Protein AF-A0A834AUR1-F1 (afdb_monomer_lite)

Secondary structure (DSSP, 8-state):
-HHHHTTSGGG-----------HHHHHHHHHHHHHHHTTPPPPPPPHHHHHPPPPHHHHHHHHHHHHHHTTT-HHHHHHHH-GGGTSPP-TTHHHHHHHHHHHHT--------PPP-------------

pLDDT: mean 79.72, std 20.67, range [33.94, 98.06]

Organism: NCBI:txid89673

Radius of gyration: 32.78 Å; chains: 1; bounding box: 36×32×116 Å

Foldseek 3Di:
DLLVCCVPPVRPDDDDDDDDDDPVVVVVVVVQNVCSSVVHDRDDDDPCVVLDWDDPVVLVVVLVVLVVCVVPDVVSVVCNVPVPPPGRDRVPPCVVVVVVVVVVPDDPPDPPPDDDDDDDDDDDYDDDD

InterPro domains:
  IPR023696 Ureohydrolase domain superfamily [SSF52768] (1-77)
  IPR037138 Histone deacetylase domain superfamily [G3DSA:3.40.800.20] (1-81)

Structure (mmCIF, N/CA/C/O backbone):
data_AF-A0A834AUR1-F1
#
_entry.id   AF-A0A834AUR1-F1
#
loop_
_atom_site.group_PDB
_atom_site.id
_atom_site.type_symbol
_atom_site.label_atom_id
_atom_site.label_alt_id
_atom_site.label_comp_id
_atom_site.label_asym_id
_atom_site.label_entity_id
_atom_site.label_seq_id
_atom_site.pdbx_PDB_ins_code
_atom_site.Cartn_x
_atom_site.Cartn_y
_atom_site.Cartn_z
_atom_site.occupancy
_atom_site.B_iso_or_equiv
_atom_site.auth_seq_id
_atom_site.auth_comp_id
_atom_site.auth_asym_id
_atom_site.auth_atom_id
_atom_site.pdbx_PDB_model_num
ATOM 1 N N . MET A 1 1 ? 4.965 -2.268 1.854 1.00 93.75 1 MET A N 1
ATOM 2 C CA . MET A 1 1 ? 3.503 -2.389 1.620 1.00 93.75 1 MET A CA 1
ATOM 3 C C . MET A 1 1 ? 3.160 -3.579 0.731 1.00 93.75 1 MET A C 1
ATOM 5 O O . MET A 1 1 ? 2.396 -4.422 1.174 1.00 93.75 1 MET A O 1
ATOM 9 N N . THR A 1 2 ? 3.748 -3.718 -0.462 1.00 96.50 2 THR A N 1
ATOM 10 C CA . THR A 1 2 ? 3.448 -4.818 -1.405 1.00 96.50 2 THR A CA 1
ATOM 11 C C . THR A 1 2 ? 3.517 -6.215 -0.779 1.00 96.50 2 THR A C 1
ATOM 13 O O . THR A 1 2 ? 2.559 -6.972 -0.890 1.00 96.50 2 THR A O 1
ATOM 16 N N . GLN A 1 3 ? 4.571 -6.522 -0.012 1.00 94.81 3 GLN A N 1
ATOM 17 C CA . GLN A 1 3 ? 4.689 -7.804 0.705 1.00 94.81 3 GLN A CA 1
ATOM 18 C C . GLN A 1 3 ? 3.524 -8.075 1.677 1.00 94.81 3 GLN A C 1
ATOM 20 O O . GLN A 1 3 ? 3.092 -9.214 1.811 1.00 94.81 3 GLN A O 1
ATOM 25 N N . GLN A 1 4 ? 2.980 -7.044 2.337 1.00 93.94 4 GLN A N 1
ATOM 26 C CA . GLN A 1 4 ? 1.832 -7.213 3.237 1.00 93.94 4 GLN A CA 1
ATOM 27 C C . GLN A 1 4 ? 0.575 -7.606 2.451 1.00 93.94 4 GLN A C 1
ATOM 29 O O . GLN A 1 4 ? -0.165 -8.484 2.886 1.00 93.94 4 GLN A O 1
ATOM 34 N N . LEU A 1 5 ? 0.359 -7.015 1.270 1.00 96.50 5 LEU A N 1
ATOM 35 C CA . LEU A 1 5 ? -0.777 -7.351 0.404 1.00 96.50 5 LEU A CA 1
ATOM 36 C C . LEU A 1 5 ? -0.675 -8.769 -0.167 1.00 96.50 5 LEU A C 1
ATOM 38 O O . LEU A 1 5 ? -1.694 -9.435 -0.311 1.00 96.50 5 LEU A O 1
ATOM 42 N N . MET A 1 6 ? 0.539 -9.260 -0.425 1.00 96.12 6 MET A N 1
ATOM 43 C CA . MET A 1 6 ? 0.770 -10.627 -0.912 1.00 96.12 6 MET A CA 1
ATOM 44 C C . MET A 1 6 ? 0.368 -11.716 0.096 1.00 96.12 6 MET A C 1
ATOM 46 O O . MET A 1 6 ? 0.221 -12.873 -0.287 1.00 96.12 6 MET A O 1
ATOM 50 N N . SER A 1 7 ? 0.147 -11.372 1.369 1.00 95.94 7 SER A N 1
ATOM 51 C CA . SER A 1 7 ? -0.416 -12.312 2.352 1.00 95.94 7 SER A CA 1
ATOM 52 C C . SER A 1 7 ? -1.923 -12.558 2.175 1.00 95.94 7 SER A C 1
ATOM 54 O O . SER A 1 7 ? -2.477 -13.484 2.768 1.00 95.94 7 SER A O 1
ATOM 56 N N . LEU A 1 8 ? -2.599 -11.742 1.362 1.00 96.69 8 LEU A N 1
ATOM 57 C CA . LEU A 1 8 ? -4.036 -11.802 1.111 1.00 96.69 8 LEU A CA 1
ATOM 58 C C . LEU A 1 8 ? -4.326 -12.533 -0.203 1.00 96.69 8 LEU A C 1
ATOM 60 O O . LEU A 1 8 ? -3.479 -12.590 -1.090 1.00 96.69 8 LEU A O 1
ATOM 64 N N . ALA A 1 9 ? -5.537 -13.087 -0.336 1.00 97.06 9 ALA A N 1
ATOM 65 C CA . ALA A 1 9 ? -6.020 -13.738 -1.564 1.00 97.06 9 ALA A CA 1
ATOM 66 C C . ALA A 1 9 ? -5.034 -14.763 -2.179 1.00 97.06 9 ALA A C 1
ATOM 68 O O . ALA A 1 9 ? -4.955 -14.906 -3.397 1.00 97.06 9 ALA A O 1
ATOM 69 N N . GLY A 1 10 ? -4.249 -15.453 -1.342 1.00 95.25 10 GLY A N 1
ATOM 70 C CA . GLY A 1 10 ? -3.235 -16.412 -1.796 1.00 95.25 10 GLY A CA 1
ATOM 71 C C . GLY A 1 10 ? -2.088 -15.794 -2.605 1.00 95.25 10 GLY A C 1
ATOM 72 O O . GLY A 1 10 ? -1.467 -16.498 -3.393 1.00 95.25 10 GLY A O 1
ATOM 73 N N . GLY A 1 11 ? -1.827 -14.492 -2.457 1.00 96.00 11 GLY A N 1
ATOM 74 C CA . GLY A 1 11 ? -0.782 -13.778 -3.193 1.00 96.00 11 GLY A CA 1
ATOM 75 C C . GLY A 1 11 ? -1.182 -13.324 -4.596 1.00 96.00 11 GLY A C 1
ATOM 76 O O . GLY A 1 11 ? -0.337 -12.806 -5.322 1.00 96.00 11 GLY A O 1
ATOM 77 N N . ALA A 1 12 ? -2.453 -13.470 -4.985 1.00 97.44 12 ALA A N 1
ATOM 78 C CA . ALA A 1 12 ? -2.965 -12.992 -6.268 1.00 97.44 12 ALA A CA 1
ATOM 79 C C . ALA A 1 12 ? -3.106 -11.456 -6.275 1.00 97.44 12 ALA A C 1
ATOM 81 O O . ALA A 1 12 ? -4.196 -10.911 -6.103 1.00 97.44 12 ALA A O 1
ATOM 82 N N . VAL A 1 13 ? -1.982 -10.756 -6.453 1.00 97.44 13 VAL A N 1
ATOM 83 C CA . VAL A 1 13 ? -1.885 -9.289 -6.434 1.00 97.44 13 VAL A CA 1
ATOM 84 C C . VAL A 1 13 ? -1.399 -8.772 -7.785 1.00 97.44 13 VAL A C 1
ATOM 86 O O . VAL A 1 13 ? -0.391 -9.236 -8.313 1.00 97.44 13 VAL A O 1
ATOM 89 N N . VAL A 1 14 ? -2.091 -7.764 -8.317 1.00 97.69 14 VAL A N 1
ATOM 90 C CA . VAL A 1 14 ? -1.664 -6.981 -9.484 1.00 97.69 14 VAL A CA 1
ATOM 91 C C . VAL A 1 14 ? -1.568 -5.521 -9.059 1.00 97.69 14 VAL A C 1
ATOM 93 O O . VAL A 1 14 ? -2.495 -4.997 -8.444 1.00 97.69 14 VAL A O 1
ATOM 96 N N . LEU A 1 15 ? -0.450 -4.869 -9.378 1.00 97.88 15 LEU A N 1
ATOM 97 C CA . LEU A 1 15 ? -0.258 -3.435 -9.163 1.00 97.88 15 LEU A CA 1
ATOM 98 C C . LEU A 1 15 ? -0.416 -2.703 -10.499 1.00 97.88 15 LEU A C 1
ATOM 100 O O . LEU A 1 15 ? 0.185 -3.107 -11.493 1.00 97.88 15 LEU A O 1
ATOM 104 N N . ALA A 1 16 ? -1.204 -1.630 -10.515 1.00 98.00 16 ALA A N 1
ATOM 105 C CA . ALA A 1 16 ? -1.353 -0.737 -11.660 1.00 98.00 16 ALA A CA 1
ATOM 106 C C . ALA A 1 16 ? -0.769 0.634 -11.302 1.00 98.00 16 ALA A C 1
ATOM 108 O O . ALA A 1 16 ? -1.084 1.184 -10.249 1.00 98.00 16 ALA A O 1
ATOM 109 N N . LEU A 1 17 ? 0.102 1.169 -12.159 1.00 96.88 17 LEU A N 1
ATOM 110 C CA . LEU A 1 17 ? 0.668 2.502 -11.968 1.00 96.88 17 LEU A CA 1
ATOM 111 C C . LEU A 1 17 ? -0.417 3.556 -12.217 1.00 96.88 17 LEU A C 1
ATOM 113 O O . LEU A 1 17 ? -1.014 3.580 -13.291 1.00 96.88 17 LEU A O 1
ATOM 117 N N . GLU A 1 18 ? -0.648 4.425 -11.234 1.00 96.75 18 GLU A N 1
ATOM 118 C CA . GLU A 1 18 ? -1.620 5.519 -11.339 1.00 96.75 18 GLU A CA 1
ATOM 119 C C . GLU A 1 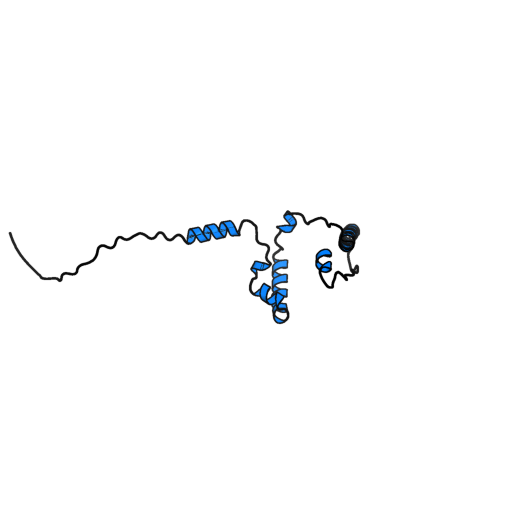18 ? -0.925 6.862 -11.588 1.00 96.75 18 GLU A C 1
ATOM 121 O O . GLU A 1 18 ? -1.011 7.422 -12.678 1.00 96.75 18 GLU A O 1
ATOM 126 N N . GLY A 1 19 ? -0.221 7.379 -10.578 1.00 95.25 19 GLY A N 1
ATOM 127 C CA . GLY A 1 19 ? 0.448 8.677 -10.617 1.00 95.25 19 GLY A CA 1
ATOM 128 C C . GLY A 1 19 ? 1.916 8.608 -10.209 1.00 95.25 19 GLY A C 1
ATOM 129 O O . GLY A 1 19 ? 2.480 7.539 -9.985 1.00 95.25 19 GLY A O 1
ATOM 130 N N . GLY A 1 20 ? 2.521 9.787 -10.097 1.00 94.56 20 GLY A N 1
ATOM 131 C CA . GLY A 1 20 ? 3.943 9.972 -9.835 1.00 94.56 20 GLY A CA 1
ATOM 132 C C . GLY A 1 20 ? 4.524 10.954 -10.844 1.00 94.56 20 GLY A C 1
ATOM 133 O O . GLY A 1 20 ? 4.277 10.841 -12.042 1.00 94.56 20 GLY A O 1
ATOM 134 N N . HIS A 1 21 ? 5.270 11.942 -10.359 1.00 96.12 21 HIS A N 1
ATOM 135 C CA . HIS A 1 21 ? 5.852 12.984 -11.213 1.00 96.12 21 HIS A CA 1
ATOM 136 C C . HIS A 1 21 ? 7.373 12.916 -11.270 1.00 96.12 21 HIS A C 1
ATOM 138 O O . HIS A 1 21 ? 7.964 13.206 -12.306 1.00 96.12 21 HIS A O 1
ATOM 144 N N . ASP A 1 22 ? 7.999 12.536 -10.159 1.00 97.88 22 ASP A N 1
ATOM 145 C CA . ASP A 1 22 ? 9.442 12.401 -10.081 1.00 97.88 22 ASP A CA 1
ATOM 146 C C . ASP A 1 22 ? 9.869 11.042 -10.642 1.00 97.88 22 ASP A C 1
ATOM 148 O O . ASP A 1 22 ? 9.487 9.996 -10.116 1.00 97.88 22 ASP A O 1
ATOM 152 N N . LEU A 1 23 ? 10.629 11.062 -11.740 1.00 97.44 23 LEU A N 1
ATOM 153 C CA . LEU A 1 23 ? 11.035 9.843 -12.441 1.00 97.44 23 LEU A CA 1
ATOM 154 C C . LEU A 1 23 ? 11.873 8.928 -11.550 1.00 97.44 23 LEU A C 1
ATOM 156 O O . LEU A 1 23 ? 11.670 7.718 -11.574 1.00 97.44 23 LEU A O 1
ATOM 160 N N . THR A 1 24 ? 12.772 9.497 -10.748 1.00 97.94 24 THR A N 1
ATOM 161 C CA . THR A 1 24 ? 13.626 8.729 -9.839 1.00 97.94 24 THR A CA 1
ATOM 162 C C . THR A 1 24 ? 12.775 8.020 -8.791 1.00 97.94 24 THR A C 1
ATOM 164 O O . THR A 1 24 ? 12.838 6.802 -8.676 1.00 97.94 24 THR A O 1
ATOM 167 N N . ALA A 1 25 ? 11.879 8.743 -8.119 1.00 97.62 25 ALA A N 1
ATOM 168 C CA . ALA A 1 25 ? 10.996 8.177 -7.107 1.00 97.62 25 ALA A CA 1
ATOM 169 C C . ALA A 1 25 ? 10.077 7.083 -7.669 1.00 97.62 25 ALA A C 1
ATOM 171 O O . ALA A 1 25 ? 9.836 6.080 -6.998 1.00 97.62 25 ALA A O 1
ATOM 172 N N . ILE A 1 26 ? 9.560 7.251 -8.893 1.00 97.88 26 ILE A N 1
ATOM 173 C CA . ILE A 1 26 ? 8.734 6.221 -9.541 1.00 97.88 26 ILE A CA 1
ATOM 174 C C . ILE A 1 26 ? 9.572 4.985 -9.866 1.00 97.88 26 ILE A C 1
ATOM 176 O O . ILE A 1 26 ? 9.100 3.873 -9.629 1.00 97.88 26 ILE A O 1
ATOM 180 N N . CYS A 1 27 ? 10.783 5.154 -10.399 1.00 98.06 27 CYS A N 1
ATOM 181 C CA . CYS A 1 27 ? 11.685 4.045 -10.703 1.00 98.06 27 CYS A CA 1
ATOM 182 C C . CYS A 1 27 ? 12.052 3.268 -9.434 1.00 98.06 27 CYS A C 1
ATOM 184 O O . CYS A 1 27 ? 11.827 2.059 -9.396 1.00 98.06 27 CYS A O 1
ATOM 186 N N . ASP A 1 28 ? 12.495 3.959 -8.384 1.00 96.38 28 ASP A N 1
ATOM 187 C CA . ASP A 1 28 ? 12.886 3.351 -7.108 1.00 96.38 28 ASP A CA 1
ATOM 188 C C . ASP A 1 28 ? 11.706 2.600 -6.467 1.00 96.38 28 ASP A C 1
ATOM 190 O O . ASP A 1 28 ? 11.823 1.448 -6.037 1.00 96.38 28 ASP A O 1
ATOM 194 N N . ALA A 1 29 ? 10.518 3.217 -6.449 1.00 96.31 29 ALA A N 1
ATOM 195 C CA . ALA A 1 29 ? 9.316 2.584 -5.915 1.00 96.31 29 ALA A CA 1
ATOM 196 C C . ALA A 1 29 ? 8.872 1.375 -6.755 1.00 96.31 29 ALA A C 1
ATOM 198 O O . ALA A 1 29 ? 8.437 0.362 -6.198 1.00 96.31 29 ALA A O 1
ATOM 199 N N . SER A 1 30 ? 8.983 1.462 -8.084 1.00 97.31 30 SER A N 1
ATOM 200 C CA . SER A 1 30 ? 8.625 0.374 -9.000 1.00 97.31 30 SER A CA 1
ATOM 201 C C . SER A 1 30 ? 9.573 -0.809 -8.850 1.00 97.31 30 SER A C 1
ATOM 203 O O . SER A 1 30 ? 9.109 -1.947 -8.771 1.00 97.31 30 SER A O 1
ATOM 205 N N . GLU A 1 31 ? 10.876 -0.551 -8.736 1.00 96.25 31 GLU A N 1
ATOM 206 C CA . GLU A 1 31 ? 11.887 -1.569 -8.457 1.00 96.25 31 GLU A CA 1
ATOM 207 C C . GLU A 1 31 ? 11.573 -2.299 -7.147 1.00 96.25 31 GLU A C 1
ATOM 209 O O . GLU A 1 31 ? 11.442 -3.526 -7.141 1.00 96.25 31 GLU A O 1
ATOM 214 N N . ALA A 1 32 ? 11.341 -1.560 -6.056 1.00 96.19 32 ALA A N 1
ATOM 215 C CA . ALA A 1 32 ? 11.012 -2.147 -4.758 1.00 96.19 32 ALA A CA 1
ATOM 216 C C . ALA A 1 32 ? 9.707 -2.969 -4.793 1.00 96.19 32 ALA A C 1
ATOM 218 O O . ALA A 1 32 ? 9.609 -4.032 -4.170 1.00 96.19 32 ALA A O 1
ATOM 219 N N . CYS A 1 33 ? 8.696 -2.510 -5.539 1.00 97.00 33 CYS A N 1
ATOM 220 C CA . CYS A 1 33 ? 7.438 -3.237 -5.698 1.00 97.00 33 CYS A CA 1
ATOM 221 C C . CYS A 1 33 ? 7.610 -4.534 -6.495 1.00 97.00 33 CYS A C 1
ATOM 223 O O . CYS A 1 33 ? 7.082 -5.566 -6.085 1.00 97.00 33 CYS A O 1
ATOM 225 N N . VAL A 1 34 ? 8.351 -4.506 -7.606 1.00 97.06 34 VAL A N 1
ATOM 226 C CA . VAL A 1 34 ? 8.615 -5.701 -8.422 1.00 97.06 34 VAL A CA 1
ATOM 227 C C . VAL A 1 34 ? 9.498 -6.690 -7.663 1.00 97.06 34 VAL A C 1
ATOM 229 O O . VAL A 1 34 ? 9.203 -7.884 -7.666 1.00 97.06 34 VAL A O 1
ATOM 232 N N . ALA A 1 35 ? 10.513 -6.214 -6.938 1.00 96.62 35 ALA A N 1
ATOM 233 C CA . ALA A 1 35 ? 11.330 -7.054 -6.067 1.00 96.62 35 ALA A CA 1
ATOM 234 C C . ALA A 1 35 ? 10.469 -7.788 -5.024 1.00 96.62 35 ALA A C 1
ATOM 236 O O . ALA A 1 35 ? 10.609 -8.999 -4.853 1.00 96.62 35 ALA A O 1
ATOM 237 N N . ALA A 1 36 ? 9.523 -7.088 -4.386 1.00 96.38 36 ALA A N 1
ATOM 238 C CA . ALA A 1 36 ? 8.572 -7.707 -3.466 1.00 96.38 36 ALA A CA 1
ATOM 239 C C . ALA A 1 36 ? 7.711 -8.788 -4.145 1.00 96.38 36 ALA A C 1
ATOM 241 O O . ALA A 1 36 ? 7.574 -9.877 -3.592 1.00 96.38 36 ALA A O 1
ATOM 242 N N . LEU A 1 37 ? 7.165 -8.509 -5.337 1.00 97.06 37 LEU A N 1
ATOM 243 C CA . LEU A 1 37 ? 6.321 -9.449 -6.092 1.00 97.06 37 LEU A CA 1
ATOM 244 C C . LEU A 1 37 ? 7.071 -10.720 -6.509 1.00 97.06 37 LEU A C 1
ATOM 246 O O . LEU A 1 37 ? 6.485 -11.799 -6.518 1.00 97.06 37 LEU A O 1
ATOM 250 N N . LEU A 1 38 ? 8.367 -10.606 -6.806 1.00 96.81 38 LEU A N 1
ATOM 251 C CA . LEU A 1 38 ? 9.241 -11.744 -7.104 1.00 96.81 38 LEU A CA 1
ATOM 252 C C . LEU A 1 38 ? 9.628 -12.555 -5.855 1.00 96.81 38 LEU A C 1
ATOM 254 O O . LEU A 1 38 ? 10.299 -13.576 -5.974 1.00 96.81 38 LEU A O 1
ATOM 258 N N . GLY A 1 39 ? 9.214 -12.120 -4.661 1.00 94.00 39 GLY A N 1
ATOM 259 C CA . GLY A 1 39 ? 9.567 -12.764 -3.398 1.00 94.00 39 GLY A CA 1
ATOM 260 C C . GLY A 1 39 ? 10.993 -12.461 -2.934 1.00 94.00 39 GLY A C 1
ATOM 261 O O . GLY A 1 39 ? 11.501 -13.145 -2.045 1.00 94.00 39 GLY A O 1
ATOM 262 N N . ASN A 1 40 ? 11.645 -11.443 -3.505 1.00 94.69 40 ASN A N 1
ATOM 263 C CA . ASN A 1 40 ? 12.970 -11.033 -3.061 1.00 94.69 40 ASN A CA 1
ATOM 264 C C . ASN A 1 40 ? 12.897 -10.431 -1.653 1.00 94.69 40 ASN A C 1
ATOM 266 O O . ASN A 1 40 ? 11.876 -9.878 -1.221 1.00 94.69 40 ASN A O 1
ATOM 270 N N . LYS A 1 41 ? 14.021 -10.504 -0.934 1.00 86.19 41 LYS A N 1
ATOM 271 C CA . LYS A 1 41 ? 14.175 -9.777 0.323 1.00 86.19 41 LYS A CA 1
ATOM 272 C C . LYS A 1 41 ? 14.158 -8.280 0.010 1.00 86.19 41 LYS A C 1
ATOM 274 O O . LYS A 1 41 ? 15.026 -7.796 -0.706 1.00 86.19 41 LYS A O 1
ATOM 279 N N . VAL A 1 42 ? 13.161 -7.578 0.534 1.00 85.44 42 VAL A N 1
ATOM 280 C CA . VAL A 1 42 ? 13.070 -6.116 0.467 1.00 85.44 42 VAL A CA 1
ATOM 281 C C . VAL A 1 42 ? 13.855 -5.543 1.638 1.00 85.44 42 VAL A C 1
ATOM 283 O O . VAL A 1 42 ? 13.806 -6.100 2.742 1.00 85.44 42 VAL A O 1
ATOM 286 N N . ASP A 1 43 ? 14.577 -4.454 1.396 1.00 85.69 43 ASP A N 1
ATOM 287 C CA . ASP A 1 43 ? 15.338 -3.792 2.444 1.00 85.69 43 ASP A CA 1
ATOM 288 C C . ASP A 1 43 ? 14.411 -3.338 3.579 1.00 85.69 43 ASP A C 1
ATOM 290 O O . ASP A 1 43 ? 13.332 -2.781 3.332 1.00 85.69 43 ASP A O 1
ATOM 294 N N . PRO A 1 44 ? 14.784 -3.613 4.840 1.00 86.19 44 PRO A N 1
ATOM 295 C CA . PRO A 1 44 ? 13.991 -3.173 5.969 1.00 86.19 44 PRO A CA 1
ATOM 296 C C . PRO A 1 44 ? 13.998 -1.644 6.050 1.00 86.19 44 PRO A C 1
ATOM 298 O O . PRO A 1 44 ? 14.974 -0.982 5.694 1.00 86.19 44 PRO A O 1
ATOM 301 N N . LEU A 1 45 ? 12.909 -1.086 6.578 1.00 88.19 45 LEU A N 1
ATOM 302 C CA . LEU A 1 45 ? 12.896 0.313 6.997 1.00 88.19 45 LEU A CA 1
ATOM 303 C C . LEU A 1 45 ? 13.969 0.536 8.067 1.00 88.19 45 LEU A C 1
ATOM 305 O O . LEU A 1 45 ? 14.238 -0.360 8.870 1.00 88.19 45 LEU A O 1
ATOM 309 N N . SER A 1 46 ? 14.542 1.738 8.096 1.00 91.44 46 SER A N 1
ATOM 310 C CA . SER A 1 46 ? 15.508 2.091 9.133 1.00 91.44 46 SER A CA 1
ATOM 311 C C . SER A 1 46 ? 14.866 2.034 10.526 1.00 91.44 46 SER A C 1
ATOM 313 O O . SER A 1 46 ? 13.653 2.216 10.686 1.00 91.44 46 SER A O 1
ATOM 315 N N . GLU A 1 47 ? 15.681 1.794 11.550 1.00 89.38 47 GLU A N 1
ATOM 316 C CA . GLU A 1 47 ? 15.220 1.729 12.942 1.00 89.38 47 GLU A CA 1
ATOM 317 C C . GLU A 1 47 ? 14.580 3.048 13.399 1.00 89.38 47 GLU A C 1
ATOM 319 O O . GLU A 1 47 ? 13.628 3.063 14.181 1.00 89.38 47 GLU A O 1
ATOM 324 N N . GLU A 1 48 ? 15.074 4.172 12.883 1.00 89.56 48 GLU A N 1
ATOM 325 C CA . GLU A 1 48 ? 14.539 5.506 13.150 1.00 89.56 48 GLU A CA 1
ATOM 326 C C . GLU A 1 48 ? 13.143 5.656 12.549 1.00 89.56 48 GLU A C 1
ATOM 328 O O . GLU A 1 48 ? 12.233 6.132 13.228 1.00 89.56 48 GLU A O 1
ATOM 333 N N . ALA A 1 49 ? 12.955 5.201 11.306 1.00 86.94 49 ALA A N 1
ATOM 334 C CA . ALA A 1 49 ? 11.659 5.222 10.640 1.00 86.94 49 ALA A CA 1
ATOM 335 C C . ALA A 1 49 ? 10.633 4.337 11.367 1.00 86.94 49 ALA A C 1
ATOM 337 O O . ALA A 1 49 ? 9.469 4.713 11.479 1.00 86.94 49 ALA A O 1
ATOM 338 N N . TRP A 1 50 ? 11.061 3.198 11.921 1.00 84.44 50 TRP A N 1
ATOM 339 C CA . TRP A 1 50 ? 10.203 2.313 12.719 1.00 84.44 50 TRP A CA 1
ATOM 340 C C . TRP A 1 50 ? 9.743 2.927 14.042 1.00 84.44 50 TRP A C 1
ATOM 342 O O . TRP A 1 50 ? 8.605 2.718 14.463 1.00 84.44 50 TRP A O 1
ATOM 352 N N . LYS A 1 51 ? 10.620 3.680 14.710 1.00 84.81 51 LYS A N 1
ATOM 353 C CA . LYS A 1 51 ? 10.321 4.333 15.996 1.00 84.81 51 LYS A CA 1
ATOM 354 C C . LYS A 1 51 ? 9.594 5.662 15.827 1.00 84.81 51 LYS A C 1
ATOM 356 O O . LYS A 1 51 ? 9.070 6.207 16.800 1.00 84.81 51 LYS A O 1
ATOM 361 N N . GLN A 1 52 ? 9.571 6.208 14.615 1.00 86.31 52 GLN A N 1
ATOM 362 C CA . GLN A 1 52 ? 8.950 7.490 14.348 1.00 86.31 52 GLN A CA 1
ATOM 363 C C . GLN A 1 52 ? 7.432 7.409 14.540 1.00 86.31 52 GLN A C 1
ATOM 365 O O . GLN A 1 52 ? 6.710 6.723 13.817 1.00 86.31 52 GLN A O 1
ATOM 370 N N . LYS A 1 53 ? 6.923 8.185 15.500 1.00 87.31 53 LYS A N 1
ATOM 371 C CA . LYS A 1 53 ? 5.481 8.344 15.683 1.00 87.31 53 LYS A CA 1
ATOM 372 C C . LYS A 1 53 ? 4.886 9.098 14.483 1.00 87.31 53 LYS A C 1
ATOM 374 O O . LYS A 1 53 ? 5.439 10.130 14.087 1.00 87.31 53 LYS A O 1
ATOM 379 N N . PRO A 1 54 ? 3.735 8.656 13.938 1.00 90.44 54 PRO A N 1
ATOM 380 C CA . PRO A 1 54 ? 3.000 9.432 12.953 1.00 90.44 54 PRO A CA 1
ATOM 381 C C . PRO A 1 54 ? 2.705 10.839 13.476 1.00 90.44 54 PRO A C 1
ATOM 383 O O . PRO A 1 54 ? 2.453 11.042 14.666 1.00 90.44 54 PRO A O 1
ATOM 386 N N . ASN A 1 55 ? 2.707 11.826 12.584 1.00 92.31 55 ASN A N 1
ATOM 387 C CA . ASN A 1 55 ? 2.367 13.188 12.981 1.00 92.31 55 ASN A CA 1
ATOM 388 C C . ASN A 1 55 ? 0.909 13.281 13.483 1.00 92.31 55 ASN A C 1
ATOM 390 O O . ASN A 1 55 ? 0.065 12.430 13.189 1.00 92.31 55 ASN A O 1
ATOM 394 N N . LEU A 1 56 ? 0.592 14.347 14.222 1.00 92.44 56 LEU A N 1
ATOM 395 C CA . LEU A 1 56 ? -0.718 14.497 14.865 1.00 92.44 56 LEU A CA 1
ATOM 396 C C . LEU A 1 56 ? -1.889 14.526 13.868 1.00 92.44 56 LEU A C 1
AT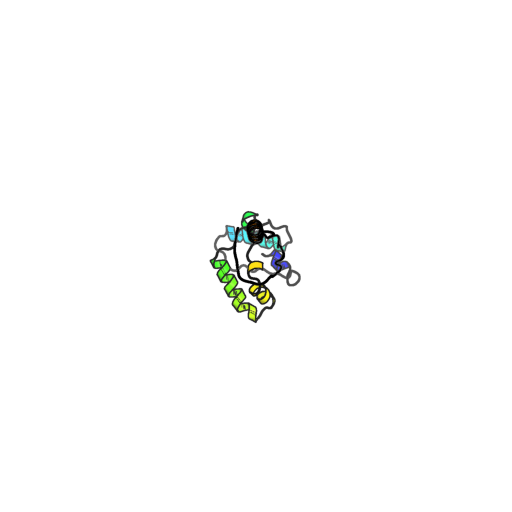OM 398 O O . LEU A 1 56 ? -2.972 14.034 14.177 1.00 92.44 56 LEU A O 1
ATOM 402 N N . ASN A 1 57 ? -1.683 15.068 12.667 1.00 96.44 57 ASN A N 1
ATOM 403 C CA . ASN A 1 57 ? -2.724 15.105 11.641 1.00 96.44 57 ASN A CA 1
ATOM 404 C C . ASN A 1 57 ? -3.024 13.702 11.095 1.00 96.44 57 ASN A C 1
ATOM 406 O O . ASN A 1 57 ? -4.190 13.369 10.881 1.00 96.44 57 ASN A O 1
ATOM 410 N N . ALA A 1 58 ? -1.999 12.861 10.933 1.00 93.81 58 ALA A N 1
ATOM 411 C CA . ALA A 1 58 ? -2.164 11.462 10.556 1.00 93.81 58 ALA A CA 1
ATOM 412 C C . ALA A 1 58 ? -2.941 10.691 11.633 1.00 93.81 58 ALA A C 1
ATOM 414 O O . ALA A 1 58 ? -3.899 9.995 11.308 1.00 93.81 58 ALA A O 1
ATOM 415 N N . ILE A 1 59 ? -2.605 10.892 12.912 1.00 92.06 59 ILE A N 1
ATOM 416 C CA . ILE A 1 59 ? -3.314 10.272 14.045 1.00 92.06 59 ILE A CA 1
ATOM 417 C C . ILE A 1 59 ? -4.795 10.666 14.043 1.00 92.06 59 ILE A C 1
ATOM 419 O O . ILE A 1 59 ? -5.660 9.794 14.036 1.00 92.06 59 ILE A O 1
ATOM 423 N N . ARG A 1 60 ? -5.101 11.966 13.952 1.00 93.38 60 ARG A N 1
ATOM 424 C CA . ARG A 1 60 ? -6.488 12.466 13.891 1.00 93.38 60 ARG A CA 1
ATOM 425 C C . ARG A 1 60 ? -7.265 11.896 12.703 1.00 93.38 60 ARG A C 1
ATOM 427 O O . ARG A 1 60 ? -8.455 11.605 12.820 1.00 93.38 60 ARG A O 1
ATOM 434 N N . SER A 1 61 ? -6.599 11.740 11.559 1.00 96.56 61 SER A N 1
ATOM 435 C CA . SER A 1 61 ? -7.208 11.162 10.357 1.00 96.56 61 SER A CA 1
ATOM 436 C C . SER A 1 61 ? -7.538 9.681 10.562 1.00 96.56 61 SER A C 1
ATOM 438 O O . SER A 1 61 ? -8.642 9.249 10.237 1.00 96.56 61 SER A O 1
ATOM 440 N N . LEU A 1 62 ? -6.623 8.917 11.166 1.00 94.00 62 LEU A N 1
ATOM 441 C CA . LEU A 1 62 ? -6.837 7.508 11.502 1.00 94.00 62 LEU A CA 1
ATOM 442 C C . LEU A 1 62 ? -7.980 7.329 12.509 1.00 94.00 62 LEU A C 1
ATOM 444 O O . LEU A 1 62 ? -8.867 6.509 12.282 1.00 94.00 62 LEU A O 1
ATOM 448 N N . GLU A 1 63 ? -8.027 8.140 13.568 1.00 93.00 63 GLU A N 1
ATOM 449 C CA . GLU A 1 63 ? -9.124 8.130 14.547 1.00 93.00 63 GLU A CA 1
ATOM 450 C C . GLU A 1 63 ? -10.484 8.404 13.895 1.00 93.00 63 GLU A C 1
ATOM 452 O O . GLU A 1 63 ? -11.478 7.741 14.204 1.00 93.00 63 GLU A O 1
ATOM 457 N N . ALA A 1 64 ? -10.540 9.362 12.964 1.00 95.81 64 ALA A N 1
ATOM 458 C CA . ALA A 1 64 ? -11.761 9.673 12.234 1.00 95.81 64 ALA A CA 1
ATOM 459 C C . ALA A 1 64 ? -12.237 8.482 11.384 1.00 95.81 64 ALA A C 1
ATOM 461 O O . ALA A 1 64 ? -13.425 8.147 11.423 1.00 95.81 64 ALA A O 1
ATOM 462 N N . VAL A 1 65 ? -11.321 7.813 10.673 1.00 96.62 65 VAL A N 1
ATOM 463 C CA . VAL A 1 65 ? -11.621 6.609 9.879 1.00 96.62 65 VAL A CA 1
ATOM 464 C C . VAL A 1 65 ? -12.108 5.473 10.778 1.00 96.62 65 VAL A C 1
ATOM 466 O O . VAL A 1 65 ? -13.166 4.901 10.510 1.00 96.62 65 VAL A O 1
ATOM 469 N N . ILE A 1 66 ? -11.400 5.181 11.874 1.00 95.19 66 ILE A N 1
ATOM 470 C CA . ILE A 1 66 ? -11.773 4.127 12.831 1.00 95.19 66 ILE A CA 1
ATOM 471 C C . ILE A 1 66 ? -13.178 4.382 13.382 1.00 95.19 66 ILE A C 1
ATOM 473 O O . ILE A 1 66 ? -14.018 3.481 13.373 1.00 95.19 66 ILE A O 1
ATOM 477 N N . ARG A 1 67 ? -13.472 5.620 13.799 1.00 94.69 67 ARG A N 1
ATOM 478 C CA . ARG A 1 67 ? -14.786 5.998 14.335 1.00 94.69 67 ARG A CA 1
ATOM 479 C C . ARG A 1 67 ? -15.909 5.698 13.344 1.00 94.69 67 ARG A C 1
ATOM 481 O O . ARG A 1 67 ? -16.877 5.043 13.720 1.00 94.69 67 ARG A O 1
ATOM 488 N N . VAL A 1 68 ? -15.774 6.132 12.090 1.00 97.19 68 VAL A N 1
ATOM 489 C CA . VAL A 1 68 ? -16.802 5.920 11.055 1.00 97.19 68 VAL A CA 1
ATOM 490 C C . VAL A 1 68 ? -16.949 4.436 10.700 1.00 97.19 68 VAL A C 1
ATOM 492 O O . VAL A 1 68 ? -18.069 3.937 10.583 1.00 97.19 68 VAL A O 1
ATOM 495 N N . HIS A 1 69 ? -15.837 3.712 10.558 1.00 97.06 69 HIS A N 1
ATOM 496 C CA . HIS A 1 69 ? -15.844 2.324 10.091 1.00 97.06 69 HIS A CA 1
ATOM 497 C C . HIS A 1 69 ? -16.142 1.287 11.183 1.00 97.06 69 HIS A C 1
ATOM 499 O O . HIS A 1 69 ? -16.575 0.182 10.854 1.00 97.06 69 HIS A O 1
ATOM 505 N N . SER A 1 70 ? -15.992 1.623 12.468 1.00 96.12 70 SER A N 1
ATOM 506 C CA . SER A 1 70 ? -16.307 0.734 13.603 1.00 96.12 70 SER A CA 1
ATOM 507 C C . SER A 1 70 ? -17.732 0.166 13.563 1.00 96.12 70 SER A C 1
ATOM 509 O O . SER A 1 70 ? -17.963 -0.973 13.963 1.00 96.12 70 SER A O 1
ATOM 511 N N . LYS A 1 71 ? -18.690 0.907 12.996 1.00 96.25 71 LYS A N 1
ATOM 512 C CA . LYS A 1 71 ? -20.071 0.438 12.828 1.00 96.25 71 LYS A CA 1
ATOM 513 C C . LYS A 1 71 ? -20.189 -0.773 11.893 1.00 96.25 71 LYS A C 1
ATOM 515 O O . LYS A 1 71 ? -21.114 -1.564 12.046 1.00 96.25 71 LYS A O 1
ATOM 520 N N . TYR A 1 72 ? -19.279 -0.907 10.932 1.00 97.38 72 TYR A N 1
ATOM 521 C CA . TYR A 1 72 ? -19.382 -1.880 9.841 1.00 97.38 72 TYR A CA 1
ATOM 522 C C . TYR A 1 72 ? -18.344 -3.004 9.935 1.00 97.38 72 TYR A C 1
ATOM 524 O O . TYR A 1 72 ? -18.575 -4.089 9.411 1.00 97.38 72 TYR A O 1
ATOM 532 N N . TRP A 1 73 ? -17.213 -2.767 10.608 1.00 96.81 73 TRP A N 1
ATOM 533 C CA . TRP A 1 73 ? -16.076 -3.689 10.629 1.00 96.81 73 TRP A CA 1
ATOM 534 C C . TRP A 1 73 ? -15.681 -4.045 12.066 1.00 96.81 73 TRP A C 1
ATOM 536 O O . TRP A 1 73 ? -15.204 -3.196 12.818 1.00 96.81 73 TRP A O 1
ATOM 546 N N . GLY A 1 74 ? -15.809 -5.322 12.446 1.00 94.31 74 GLY A N 1
ATOM 547 C CA . GLY A 1 74 ? -15.498 -5.782 13.809 1.00 94.31 74 GLY A CA 1
ATOM 548 C C . GLY A 1 74 ? -14.031 -5.586 14.220 1.00 94.31 74 GLY A C 1
ATOM 549 O O . GLY A 1 74 ? -13.734 -5.312 15.382 1.00 94.31 74 GLY A O 1
ATOM 550 N N . CYS A 1 75 ? -13.090 -5.644 13.271 1.00 91.62 75 CYS A N 1
ATOM 551 C CA . CYS A 1 75 ? -11.687 -5.317 13.545 1.00 91.62 75 CYS A CA 1
ATOM 552 C C . CYS A 1 75 ? -11.498 -3.852 13.978 1.00 91.62 75 CYS A C 1
ATOM 554 O O . CYS A 1 75 ? -10.692 -3.592 14.866 1.00 91.62 75 CYS A O 1
ATOM 556 N N . MET A 1 76 ? -12.286 -2.925 13.427 1.00 93.44 76 MET A N 1
ATOM 557 C CA . MET A 1 76 ? -12.230 -1.501 13.769 1.00 93.44 76 MET A CA 1
ATOM 558 C C . MET A 1 76 ? -12.854 -1.207 15.137 1.00 93.44 76 MET A C 1
ATOM 560 O O . MET A 1 76 ? -12.409 -0.289 15.816 1.00 93.44 76 MET A O 1
ATOM 564 N N . GLN A 1 77 ? -13.835 -2.001 15.585 1.00 91.81 77 GLN A N 1
ATOM 565 C CA . GLN A 1 77 ? -14.392 -1.877 16.941 1.00 91.81 77 GLN A CA 1
ATOM 566 C C . GLN A 1 77 ? -13.323 -2.128 18.002 1.00 91.81 77 GLN A C 1
ATOM 568 O O . GLN A 1 77 ? -13.183 -1.331 18.923 1.00 91.81 77 GLN A O 1
ATOM 573 N N . ARG A 1 78 ? -12.502 -3.173 17.826 1.00 87.44 78 ARG A N 1
ATOM 574 C CA . ARG A 1 78 ? -11.382 -3.458 18.739 1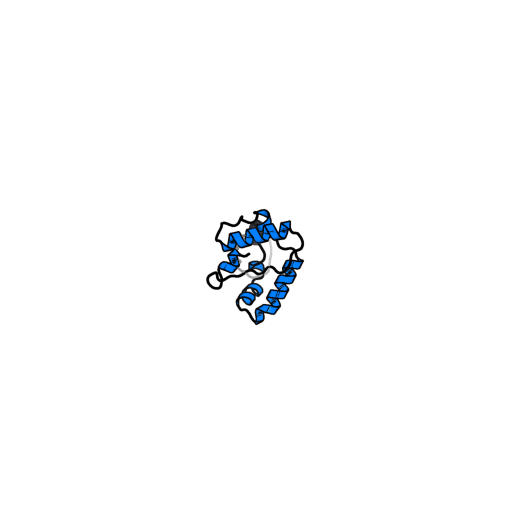.00 87.44 78 ARG A CA 1
ATOM 575 C C . ARG A 1 78 ? -10.384 -2.300 18.810 1.00 87.44 78 ARG A C 1
ATOM 577 O O . ARG A 1 78 ? -9.949 -1.946 19.901 1.00 87.44 78 ARG A O 1
ATOM 584 N N . LEU A 1 79 ? -10.067 -1.688 17.667 1.00 88.12 79 LEU A N 1
ATOM 585 C CA . LEU A 1 79 ? -9.174 -0.525 17.606 1.00 88.12 79 LEU A CA 1
ATOM 586 C C . LEU A 1 79 ? -9.782 0.717 18.272 1.00 88.12 79 LEU A C 1
ATOM 588 O O . LEU A 1 79 ? -9.065 1.474 18.919 1.00 88.12 79 LEU A O 1
ATOM 592 N N . ALA A 1 80 ? -11.097 0.913 18.154 1.00 86.69 80 ALA A N 1
ATOM 593 C CA . ALA A 1 80 ? -11.801 1.998 18.833 1.00 86.69 80 ALA A CA 1
ATOM 594 C C . ALA A 1 80 ? -11.842 1.800 20.359 1.00 86.69 80 ALA A C 1
ATOM 596 O O . ALA A 1 80 ? -11.719 2.767 21.105 1.00 86.69 80 ALA A O 1
ATOM 597 N N . SER A 1 81 ? -11.996 0.556 20.825 1.00 82.94 81 SER A N 1
ATOM 598 C CA . SER A 1 81 ? -12.016 0.214 22.254 1.00 82.94 81 SER A CA 1
ATOM 599 C C . SER A 1 81 ? -10.641 0.296 22.920 1.00 82.94 81 SER A C 1
ATOM 601 O O . SER A 1 81 ? -10.572 0.465 24.133 1.00 82.94 81 SER A O 1
ATOM 603 N N . CYS A 1 82 ? -9.552 0.178 22.154 1.00 75.62 82 CYS A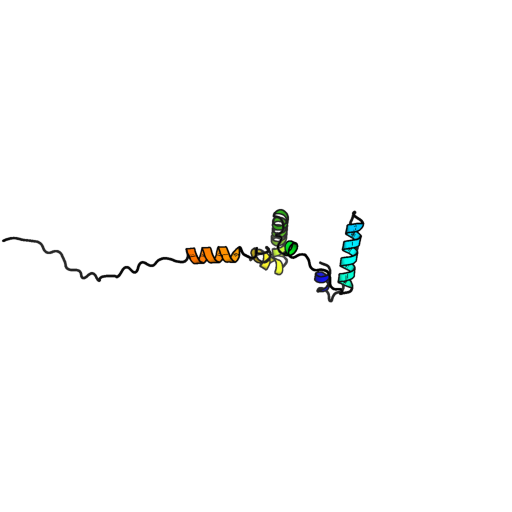 N 1
ATOM 604 C CA . CYS A 1 82 ? -8.184 0.282 22.658 1.00 75.62 82 CYS A CA 1
ATOM 605 C C . CYS A 1 82 ? -7.334 1.178 21.737 1.00 75.62 82 CYS A C 1
ATOM 607 O O . CYS A 1 82 ? -6.571 0.668 20.909 1.00 75.62 82 CYS A O 1
ATOM 609 N N . PRO A 1 83 ? -7.441 2.514 21.870 1.00 68.12 83 PRO A N 1
ATOM 610 C CA . PRO A 1 83 ? -6.692 3.457 21.037 1.00 68.12 83 PRO A CA 1
ATOM 611 C C . PRO A 1 83 ? -5.170 3.291 21.153 1.00 68.12 83 PRO A C 1
ATOM 613 O O . PRO A 1 83 ? -4.440 3.532 20.199 1.00 68.12 83 PRO A O 1
ATOM 616 N N . GLU A 1 84 ? -4.687 2.813 22.300 1.00 65.88 84 GLU A N 1
ATOM 617 C CA . GLU A 1 84 ? -3.262 2.585 22.564 1.00 65.88 84 GLU A CA 1
ATOM 618 C C . GLU A 1 84 ? -2.659 1.424 21.759 1.00 65.88 84 GLU A C 1
ATOM 620 O O . GLU A 1 84 ? -1.442 1.329 21.642 1.00 65.88 84 GLU A O 1
ATOM 625 N N . SER A 1 85 ? -3.486 0.538 21.193 1.00 63.44 85 SER A N 1
ATOM 626 C CA . SER A 1 85 ? -3.017 -0.678 20.510 1.00 63.44 85 SER A CA 1
ATOM 627 C C . SER A 1 85 ? -2.375 -0.434 19.140 1.00 63.44 85 SER A C 1
ATOM 629 O O . SER A 1 85 ? -1.602 -1.267 18.672 1.00 63.44 85 SER A O 1
ATOM 631 N N . TRP A 1 86 ? -2.688 0.689 18.490 1.00 64.38 86 TRP A N 1
ATOM 632 C CA . TRP A 1 86 ? -2.172 1.040 17.160 1.00 64.38 86 TRP A CA 1
ATOM 633 C C . TRP A 1 86 ? -1.316 2.308 17.159 1.00 64.38 86 TRP A C 1
ATOM 635 O O . TRP A 1 86 ? -0.672 2.614 16.155 1.00 64.38 86 TRP A O 1
ATOM 645 N N . VAL A 1 87 ? -1.280 3.044 18.273 1.00 63.50 87 VAL A N 1
ATOM 646 C CA . VAL A 1 87 ? -0.325 4.135 18.455 1.00 63.50 87 VAL A CA 1
ATOM 647 C C . VAL A 1 87 ? 1.028 3.505 18.789 1.00 63.50 87 VAL A C 1
ATOM 649 O O . VAL A 1 87 ? 1.113 2.758 19.763 1.00 63.50 87 VAL A O 1
ATOM 652 N N . PRO A 1 88 ? 2.098 3.784 18.021 1.00 55.56 88 PRO A N 1
ATOM 653 C CA . PRO A 1 88 ? 3.419 3.267 18.348 1.00 55.56 88 PRO A CA 1
ATOM 654 C C . PRO A 1 88 ? 3.808 3.691 19.766 1.00 55.56 88 PRO A C 1
ATOM 656 O O . PRO A 1 88 ? 3.832 4.887 20.078 1.00 55.56 88 PRO A O 1
ATOM 659 N N . ARG A 1 89 ? 4.081 2.707 20.630 1.00 55.00 89 ARG A N 1
ATOM 660 C CA . ARG A 1 89 ? 4.622 2.948 21.968 1.00 55.00 89 ARG A CA 1
ATOM 661 C C . ARG A 1 89 ? 6.050 3.451 21.830 1.00 55.00 89 ARG A C 1
ATOM 663 O O . ARG A 1 89 ? 6.838 2.877 21.083 1.00 55.00 89 ARG A O 1
ATOM 670 N N . VAL A 1 90 ? 6.380 4.515 22.557 1.00 53.84 90 VAL A N 1
ATOM 671 C CA . VAL A 1 90 ? 7.769 4.958 22.709 1.00 53.84 90 VAL A CA 1
ATOM 672 C C . VAL A 1 90 ? 8.456 3.944 23.626 1.00 53.84 90 VAL A C 1
ATOM 674 O O . VAL A 1 90 ? 8.060 3.848 24.790 1.00 53.84 90 VAL A O 1
ATOM 677 N N . PRO A 1 91 ? 9.463 3.183 23.159 1.00 46.03 91 PRO A N 1
ATOM 678 C CA . PRO A 1 91 ? 10.213 2.299 24.040 1.00 46.03 91 PRO A CA 1
ATOM 679 C C . PRO A 1 91 ? 10.922 3.159 25.093 1.00 46.03 91 PRO A C 1
ATOM 681 O O . PRO A 1 91 ? 11.792 3.956 24.749 1.00 46.03 91 PRO A O 1
ATOM 684 N N . GLY A 1 92 ? 10.502 3.039 26.355 1.00 52.94 92 GLY A N 1
ATOM 685 C CA . GLY A 1 92 ? 11.063 3.778 27.494 1.00 52.94 92 GLY A CA 1
ATOM 686 C C . GLY A 1 92 ? 10.071 4.664 28.253 1.00 52.94 92 GLY A C 1
ATOM 687 O O . GLY A 1 92 ? 10.266 4.868 29.444 1.00 52.94 92 GLY A O 1
ATOM 688 N N . ALA A 1 93 ? 8.976 5.113 27.626 1.00 53.06 93 ALA A N 1
ATOM 689 C CA . ALA A 1 93 ? 7.954 5.894 28.335 1.00 53.06 93 ALA A CA 1
ATOM 690 C C . ALA A 1 93 ? 7.185 5.027 29.348 1.00 53.06 93 ALA A C 1
ATOM 692 O O . ALA A 1 93 ? 6.942 5.454 30.472 1.00 53.06 93 ALA A O 1
ATOM 693 N N . ASP A 1 94 ? 6.872 3.785 28.970 1.00 56.38 94 ASP A N 1
ATOM 694 C CA . ASP A 1 94 ? 6.134 2.852 29.828 1.00 56.38 94 ASP A CA 1
ATOM 695 C C . ASP A 1 94 ? 6.925 2.503 31.096 1.00 56.38 94 ASP A C 1
ATOM 697 O O . ASP A 1 94 ? 6.345 2.457 32.171 1.00 56.38 94 ASP A O 1
ATOM 701 N N . ALA A 1 95 ? 8.250 2.340 31.006 1.00 59.53 95 ALA A N 1
ATOM 702 C CA . ALA A 1 95 ? 9.082 1.978 32.155 1.00 59.53 95 ALA A CA 1
ATOM 703 C C . ALA A 1 95 ? 9.163 3.103 33.201 1.00 59.53 95 ALA A C 1
ATOM 705 O O . ALA A 1 95 ? 9.096 2.841 34.402 1.00 59.53 95 ALA A O 1
ATOM 706 N N . GLU A 1 96 ? 9.281 4.359 32.759 1.00 62.44 96 GLU A N 1
ATOM 707 C CA . GLU A 1 96 ? 9.267 5.515 33.660 1.00 62.44 96 GLU A CA 1
ATOM 708 C C . GLU A 1 96 ? 7.878 5.724 34.271 1.00 62.44 96 GLU A C 1
ATOM 710 O O . GLU A 1 96 ? 7.763 5.939 35.476 1.00 62.44 96 GLU A O 1
ATOM 715 N N . VAL A 1 97 ? 6.812 5.609 33.472 1.00 67.19 97 VAL A N 1
ATOM 716 C CA . VAL A 1 97 ? 5.430 5.775 33.947 1.00 67.19 97 VAL A CA 1
ATOM 717 C C . VAL A 1 97 ? 5.024 4.643 34.897 1.00 67.19 97 VAL A C 1
ATOM 719 O O . VAL A 1 97 ? 4.399 4.913 35.924 1.00 67.19 97 VAL A O 1
ATOM 722 N N . GLU A 1 98 ? 5.414 3.395 34.627 1.00 67.31 98 GLU A N 1
ATOM 723 C CA . GLU A 1 98 ? 5.216 2.257 35.533 1.00 67.31 98 GLU A CA 1
ATOM 724 C C . GLU A 1 98 ? 5.992 2.440 36.840 1.00 67.31 98 GLU A C 1
ATOM 726 O O . GLU A 1 98 ? 5.422 2.244 37.914 1.00 67.31 98 GLU A O 1
ATOM 731 N N . ALA A 1 99 ? 7.253 2.885 36.783 1.00 75.81 99 ALA A N 1
ATOM 732 C CA . ALA A 1 99 ? 8.049 3.151 37.981 1.00 75.81 99 ALA A CA 1
ATOM 733 C C . ALA A 1 99 ? 7.461 4.296 38.823 1.00 75.81 99 ALA A C 1
ATOM 735 O O . ALA A 1 99 ? 7.348 4.165 40.041 1.00 75.81 99 ALA A O 1
ATOM 736 N N . VAL A 1 100 ? 7.027 5.395 38.196 1.00 71.62 100 VAL A N 1
ATOM 737 C CA . VAL A 1 100 ? 6.374 6.521 38.887 1.00 71.62 100 VAL A CA 1
ATOM 738 C C . VAL A 1 100 ? 5.042 6.089 39.505 1.00 71.62 100 VAL A C 1
ATOM 740 O O . VA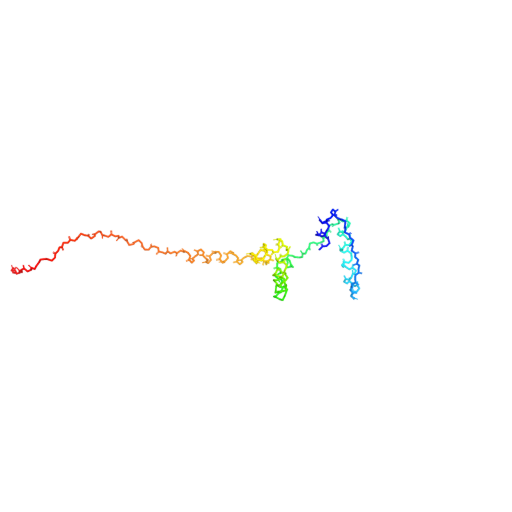L A 1 100 ? 4.745 6.459 40.640 1.00 71.62 100 VAL A O 1
ATOM 743 N N . THR A 1 101 ? 4.262 5.259 38.810 1.00 77.12 101 THR A N 1
ATOM 744 C CA . THR A 1 101 ? 2.990 4.724 39.325 1.00 77.12 101 THR A CA 1
ATOM 745 C C . THR A 1 101 ? 3.213 3.765 40.500 1.00 77.12 101 THR A C 1
ATOM 747 O O . THR A 1 101 ? 2.490 3.822 41.499 1.00 77.12 101 THR A O 1
ATOM 750 N N . ALA A 1 102 ? 4.246 2.921 40.428 1.00 80.00 102 ALA A N 1
ATOM 751 C CA . ALA A 1 102 ? 4.643 2.032 41.517 1.00 80.00 102 ALA A CA 1
ATOM 752 C C . ALA A 1 102 ? 5.136 2.815 42.746 1.00 80.00 102 ALA A C 1
ATOM 754 O O . ALA A 1 102 ? 4.755 2.494 43.871 1.00 80.00 102 ALA A O 1
ATOM 755 N N . LEU A 1 103 ? 5.914 3.885 42.542 1.00 79.00 103 LEU A N 1
ATOM 756 C CA . LEU A 1 103 ? 6.359 4.781 43.615 1.00 79.00 103 LEU A CA 1
ATOM 757 C C . LEU A 1 10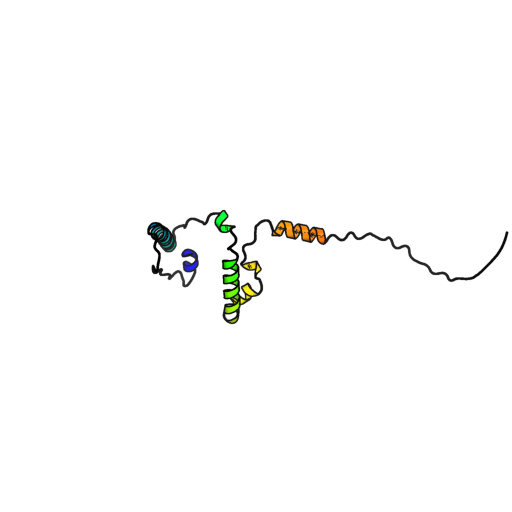3 ? 5.199 5.550 44.254 1.00 79.00 103 LEU A C 1
ATOM 759 O O . LEU A 1 103 ? 5.157 5.679 45.474 1.00 79.00 103 LEU A O 1
ATOM 763 N N . ALA A 1 104 ? 4.226 6.002 43.462 1.00 79.75 104 ALA A N 1
ATOM 764 C CA . ALA A 1 104 ? 3.020 6.651 43.976 1.00 79.75 104 ALA A CA 1
ATOM 765 C C . ALA A 1 104 ? 2.122 5.697 44.790 1.00 79.75 104 ALA A C 1
ATOM 767 O O . ALA A 1 104 ? 1.347 6.151 45.629 1.00 79.75 104 ALA A O 1
ATOM 768 N N . SER A 1 105 ? 2.234 4.383 44.567 1.00 78.69 105 SER A N 1
ATOM 769 C CA . SER A 1 105 ? 1.442 3.355 45.261 1.00 78.69 105 SER A CA 1
ATOM 770 C C . SER A 1 105 ? 2.028 2.929 46.617 1.00 78.69 105 SER A C 1
ATOM 772 O O . SER A 1 105 ? 1.369 2.213 47.372 1.00 78.69 105 SER A O 1
ATOM 774 N N . LEU A 1 106 ? 3.245 3.364 46.961 1.00 77.94 106 LEU A N 1
ATOM 775 C CA . LEU A 1 106 ? 3.861 3.100 48.263 1.00 77.94 106 LEU A CA 1
ATOM 776 C C . LEU A 1 106 ? 3.260 4.024 49.332 1.00 77.94 106 LEU A C 1
ATOM 778 O O . LEU A 1 106 ? 3.744 5.126 49.582 1.00 77.94 106 LEU A O 1
ATOM 782 N N . SER A 1 107 ? 2.200 3.561 49.995 1.00 74.50 107 SER A N 1
ATOM 783 C CA . SER A 1 107 ? 1.715 4.190 51.225 1.00 74.50 107 SER A CA 1
ATOM 784 C C . SER A 1 107 ? 2.554 3.720 52.417 1.00 74.50 107 SER A C 1
ATOM 786 O O . SER A 1 107 ? 2.677 2.519 52.666 1.00 74.50 107 SER A O 1
ATOM 788 N N . VAL A 1 108 ? 3.141 4.659 53.166 1.00 66.50 108 VAL A N 1
ATOM 789 C CA . VAL A 1 108 ? 3.831 4.370 54.431 1.00 66.50 108 VAL A CA 1
ATOM 790 C C . VAL A 1 108 ? 2.767 4.142 55.502 1.00 66.50 108 VAL A C 1
ATOM 792 O O . VAL A 1 108 ? 2.253 5.086 56.100 1.00 66.50 108 VAL A O 1
ATOM 795 N N . GLY A 1 109 ? 2.423 2.877 55.736 1.00 52.06 109 GLY A N 1
ATOM 796 C CA . GLY A 1 109 ? 1.671 2.481 56.918 1.00 52.06 109 GLY A CA 1
ATOM 797 C C . GLY A 1 109 ? 2.517 2.749 58.160 1.00 52.06 109 GLY A C 1
ATOM 798 O O . GLY A 1 109 ? 3.440 1.995 58.459 1.00 52.06 109 GLY A O 1
ATOM 799 N N . ILE A 1 110 ? 2.224 3.834 58.876 1.00 52.47 110 ILE A N 1
ATOM 800 C CA . ILE A 1 110 ? 2.687 3.994 60.254 1.00 52.47 110 ILE A CA 1
ATOM 801 C C . ILE A 1 110 ? 1.976 2.898 61.048 1.00 52.47 110 ILE A C 1
ATOM 803 O O . ILE A 1 110 ? 0.754 2.933 61.187 1.00 52.47 110 ILE A O 1
ATOM 807 N N . LEU A 1 111 ? 2.728 1.911 61.539 1.00 48.84 111 LEU A N 1
ATOM 808 C CA . LEU A 1 111 ? 2.241 1.001 62.571 1.00 48.84 111 LEU A CA 1
ATOM 809 C C . LEU A 1 111 ? 2.009 1.837 63.832 1.00 48.84 111 LEU A C 1
ATOM 811 O O . LEU A 1 111 ? 2.915 2.053 64.635 1.00 48.84 111 LEU A O 1
ATOM 815 N N . ALA A 1 112 ? 0.799 2.373 63.963 1.00 50.53 112 ALA A N 1
ATOM 816 C CA . ALA A 1 112 ? 0.290 2.816 65.242 1.00 50.53 112 ALA A CA 1
ATOM 817 C C . ALA A 1 112 ? 0.072 1.549 66.076 1.00 50.53 112 ALA A C 1
ATOM 819 O O . ALA A 1 112 ? -0.895 0.820 65.876 1.00 50.53 112 ALA A O 1
ATOM 820 N N . GLU A 1 113 ? 1.027 1.253 66.955 1.00 43.16 113 GLU A N 1
ATOM 821 C CA . GLU A 1 113 ? 0.837 0.298 68.044 1.00 43.16 113 GLU A CA 1
ATOM 822 C C . GLU A 1 113 ? -0.385 0.731 68.866 1.00 43.16 113 GLU A C 1
ATOM 824 O O . GLU A 1 113 ? -0.363 1.759 69.552 1.00 43.16 113 GLU A O 1
ATOM 829 N N . GLU A 1 114 ? -1.470 -0.037 68.774 1.00 39.88 114 GLU A N 1
ATOM 830 C CA . GLU A 1 114 ? -2.645 0.140 69.618 1.00 39.88 114 GLU A CA 1
ATOM 831 C C . GLU A 1 114 ? -2.341 -0.337 71.045 1.00 39.88 114 GLU A C 1
ATOM 833 O O . GLU A 1 114 ? -2.090 -1.516 71.292 1.00 39.88 114 GLU A O 1
ATOM 838 N N . ARG A 1 115 ? -2.403 0.586 72.013 1.00 38.94 115 ARG A N 1
ATOM 839 C CA . ARG A 1 115 ? -2.582 0.251 73.433 1.00 38.94 115 ARG A CA 1
ATOM 840 C C . ARG A 1 115 ? -4.088 0.110 73.714 1.00 38.94 115 ARG A C 1
ATOM 842 O O . ARG A 1 115 ? -4.816 1.061 73.422 1.00 38.94 115 ARG A O 1
ATOM 849 N N . PRO A 1 116 ? -4.573 -1.008 74.290 1.00 38.22 116 PRO A N 1
ATOM 850 C CA . PRO A 1 116 ? -5.994 -1.183 74.580 1.00 38.22 116 PRO A CA 1
ATOM 851 C C . PRO A 1 116 ? -6.485 -0.206 75.652 1.00 38.22 116 PRO A C 1
ATOM 853 O O . PRO A 1 116 ? -5.819 0.016 76.662 1.00 38.22 116 PRO A O 1
ATOM 856 N N . SER A 1 117 ? -7.666 0.362 75.417 1.00 35.75 117 SER A N 1
ATOM 857 C CA . SER A 1 117 ? -8.391 1.220 76.354 1.00 35.75 117 SER A CA 1
ATOM 858 C C . SER A 1 117 ? -9.263 0.354 77.268 1.00 35.75 117 SER A C 1
ATOM 860 O O . SER A 1 117 ? -10.217 -0.250 76.784 1.00 35.75 117 SER A O 1
ATOM 862 N N . GLU A 1 118 ? -8.976 0.307 78.570 1.00 36.97 118 GLU A N 1
ATOM 863 C CA . GLU A 1 118 ? -9.953 -0.134 79.576 1.00 36.97 118 GLU A CA 1
ATOM 864 C C . GLU A 1 118 ? -10.606 1.097 80.221 1.00 36.97 118 GLU A C 1
ATOM 866 O O . GLU A 1 118 ? -9.936 2.000 80.720 1.00 36.97 118 GLU A O 1
ATOM 871 N N . GLN A 1 119 ? -11.937 1.137 80.138 1.00 38.16 119 GLN A N 1
ATOM 872 C CA . GLN A 1 119 ? -12.821 2.152 80.706 1.00 38.16 119 GLN A CA 1
ATOM 873 C C . GLN A 1 119 ? -12.912 1.989 82.223 1.00 38.16 119 GLN A C 1
ATOM 875 O O . GLN A 1 119 ? -13.288 0.911 82.671 1.00 38.16 119 GLN A O 1
ATOM 880 N N . LEU A 1 120 ? -12.735 3.060 82.999 1.00 33.94 120 LEU A N 1
ATOM 881 C CA . LEU A 1 120 ? -13.348 3.167 84.326 1.00 33.94 120 LEU A CA 1
ATOM 882 C C . LEU A 1 120 ? -13.851 4.595 84.563 1.00 33.94 120 LEU A C 1
ATOM 884 O O . LEU A 1 120 ? -13.193 5.572 84.214 1.00 33.94 120 LEU A O 1
ATOM 888 N N . ALA A 1 121 ? -15.082 4.644 85.064 1.00 37.41 121 ALA A N 1
ATOM 889 C CA . ALA A 1 121 ? -15.951 5.798 85.203 1.00 37.41 121 ALA A CA 1
ATOM 890 C C . ALA A 1 121 ? -15.439 6.849 86.200 1.00 37.41 121 ALA A C 1
ATOM 892 O O . ALA A 1 121 ? -14.655 6.553 87.099 1.00 37.41 121 ALA A O 1
ATOM 893 N N . GLU A 1 122 ? -15.945 8.069 86.028 1.00 40.44 122 GLU A N 1
ATOM 894 C CA . GLU A 1 122 ? -15.859 9.165 86.990 1.00 40.44 122 GLU A CA 1
ATOM 895 C C . GLU A 1 122 ? -16.514 8.767 88.326 1.00 40.44 122 GLU A C 1
ATOM 897 O O . GLU A 1 122 ? -17.689 8.403 88.353 1.00 40.44 122 GLU A O 1
ATOM 902 N N . GLU A 1 123 ? -15.778 8.898 89.430 1.00 43.56 123 GLU A N 1
ATOM 903 C CA . GLU A 1 123 ? -16.347 9.207 90.746 1.00 43.56 123 GLU A CA 1
ATOM 904 C C . GLU A 1 123 ? -15.511 10.320 91.399 1.00 43.56 123 GLU A C 1
ATOM 906 O O . GLU A 1 123 ? -14.277 10.295 91.387 1.00 43.56 123 GLU A O 1
ATOM 911 N N . GLU A 1 124 ? -16.223 11.334 91.894 1.00 38.22 124 GLU A N 1
ATOM 912 C CA . GLU A 1 124 ? -15.741 12.557 92.541 1.00 38.22 124 GLU A CA 1
ATOM 913 C C . GLU A 1 124 ? -15.082 12.328 93.918 1.00 38.22 124 GLU A C 1
ATOM 915 O O . GLU A 1 124 ? -15.596 11.561 94.723 1.00 38.22 124 GLU A O 1
ATOM 920 N N . GLU A 1 125 ? -14.039 13.139 94.176 1.00 41.50 125 GLU A N 1
ATOM 921 C CA . GLU A 1 125 ? -13.666 13.832 95.438 1.00 41.50 125 GLU A CA 1
ATOM 922 C C . GLU A 1 125 ? -13.449 13.050 96.771 1.00 41.50 125 GLU A C 1
ATOM 924 O O . GLU A 1 125 ? -13.921 11.938 96.965 1.00 41.50 125 GLU A O 1
ATOM 929 N N . PRO A 1 126 ? -12.857 13.668 97.824 1.00 53.88 126 PRO A N 1
ATOM 930 C CA . PRO A 1 126 ? -11.684 14.552 97.874 1.00 53.88 126 PRO A CA 1
ATOM 931 C C . PRO A 1 126 ? -10.721 14.223 99.058 1.00 53.88 126 PRO A C 1
ATOM 933 O O . PRO A 1 126 ? -10.971 13.366 99.898 1.00 53.88 126 PRO A O 1
ATOM 936 N N . MET A 1 127 ? -9.688 15.069 99.185 1.00 40.41 127 MET A N 1
ATOM 937 C CA . MET A 1 127 ? -9.079 15.582 100.434 1.00 40.41 127 MET A CA 1
ATOM 938 C C . MET A 1 127 ? -7.966 14.821 101.193 1.00 40.41 127 MET A C 1
ATOM 940 O O . MET A 1 127 ? -8.179 13.754 101.751 1.00 40.41 127 MET A O 1
ATOM 944 N N . ASN A 1 128 ? -6.870 15.586 101.374 1.00 42.69 128 ASN A N 1
ATOM 945 C CA . ASN A 1 128 ? -5.959 15.729 102.533 1.00 42.69 128 ASN A CA 1
ATOM 946 C C . ASN A 1 128 ? -5.190 14.478 103.008 1.00 42.69 128 ASN A C 1
ATOM 948 O O . ASN A 1 128 ? -5.765 13.432 103.267 1.00 42.69 128 ASN A O 1
ATOM 952 N N . LEU A 1 129 ? -3.868 14.527 103.191 1.00 40.69 129 LEU A N 1
ATOM 953 C CA . LEU A 1 129 ? -3.065 15.479 103.975 1.00 40.69 129 LEU A CA 1
ATOM 954 C C . LEU A 1 129 ? -1.616 15.510 103.463 1.00 40.69 129 LEU A C 1
ATOM 956 O O . LEU A 1 129 ? -1.121 14.429 103.069 1.00 40.69 129 LEU A O 1
#

Sequence (129 aa):
MTQQLMSLAGGAVVLALEGGHDLTAICDASEACVAALLGNKVDPLSEEAWKQKPNLNAIRSLEAVIRVHSKYWGCMQRLASCPESWVPRVPGADAEVEAVTALASLSVGILAEERPSEQLAEEEEPMNL